Protein AF-A0A7Y1ZB75-F1 (afdb_monomer_lite)

Structure (mmCIF, N/CA/C/O backbone):
data_AF-A0A7Y1ZB75-F1
#
_entry.id   AF-A0A7Y1ZB75-F1
#
loop_
_atom_site.group_PDB
_atom_site.id
_atom_site.type_symbol
_atom_site.label_atom_id
_atom_site.label_alt_id
_atom_site.label_comp_id
_atom_site.label_asym_id
_atom_site.label_entity_id
_atom_site.label_seq_id
_atom_site.pdbx_PDB_ins_code
_atom_site.Cartn_x
_atom_site.Cartn_y
_atom_site.Cartn_z
_atom_site.occupancy
_atom_site.B_iso_or_equiv
_atom_site.auth_seq_id
_atom_site.auth_comp_id
_atom_site.auth_asym_id
_atom_site.auth_atom_id
_atom_site.pdbx_PDB_model_num
ATOM 1 N N . MET A 1 1 ? 33.620 -6.533 -46.996 1.00 55.00 1 MET A N 1
ATOM 2 C CA . MET A 1 1 ? 32.279 -6.145 -46.493 1.00 55.00 1 MET A CA 1
ATOM 3 C C . MET A 1 1 ? 32.399 -5.671 -45.044 1.00 55.00 1 MET A C 1
ATOM 5 O O . MET A 1 1 ? 32.869 -6.440 -44.214 1.00 55.00 1 MET A O 1
ATOM 9 N N . LYS A 1 2 ? 32.051 -4.413 -44.725 1.00 59.94 2 LYS A N 1
ATOM 10 C CA . LYS A 1 2 ? 32.056 -3.901 -43.336 1.00 59.94 2 LYS A CA 1
ATOM 11 C C . LYS A 1 2 ? 30.905 -4.555 -42.557 1.00 59.94 2 LYS A C 1
ATOM 13 O O . LYS A 1 2 ? 29.752 -4.393 -42.946 1.00 59.94 2 LYS A O 1
ATOM 18 N N . LYS A 1 3 ? 31.204 -5.281 -41.473 1.00 66.25 3 LYS A N 1
ATOM 19 C CA . LYS A 1 3 ? 30.178 -5.831 -40.569 1.00 66.25 3 LYS A CA 1
ATOM 20 C C . LYS A 1 3 ? 29.413 -4.669 -39.922 1.00 66.25 3 LYS A C 1
ATOM 22 O O . LYS A 1 3 ? 30.015 -3.848 -39.232 1.00 66.25 3 LYS A O 1
ATOM 27 N N . ARG A 1 4 ? 28.101 -4.581 -40.169 1.00 75.44 4 ARG A N 1
ATOM 28 C CA . ARG A 1 4 ? 27.206 -3.645 -39.470 1.00 75.44 4 ARG A CA 1
ATOM 29 C C . ARG A 1 4 ? 27.170 -4.029 -37.991 1.00 75.44 4 ARG A C 1
ATOM 31 O O . ARG A 1 4 ? 26.916 -5.186 -37.673 1.00 75.44 4 ARG A O 1
ATOM 38 N N . ARG A 1 5 ? 27.434 -3.069 -37.102 1.00 77.06 5 ARG A N 1
ATOM 39 C CA . ARG A 1 5 ? 27.184 -3.243 -35.666 1.00 77.06 5 ARG A CA 1
ATOM 40 C C . ARG A 1 5 ? 25.675 -3.214 -35.446 1.00 77.06 5 ARG A C 1
ATOM 42 O O . ARG A 1 5 ? 25.023 -2.256 -35.854 1.00 77.06 5 ARG A O 1
ATOM 49 N N . VAL A 1 6 ? 25.147 -4.279 -34.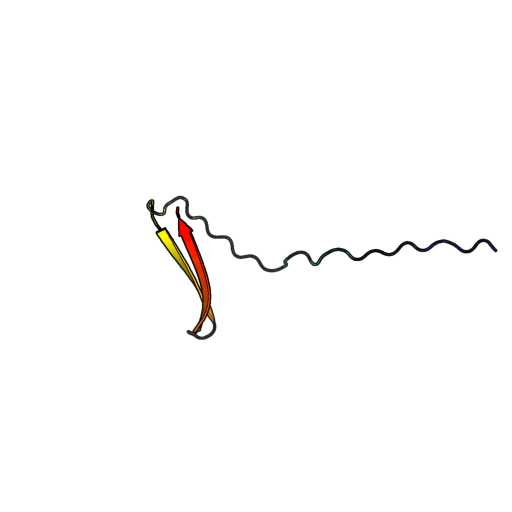857 1.00 79.19 6 VAL A N 1
ATOM 50 C CA . VAL A 1 6 ? 23.760 -4.358 -34.399 1.00 79.19 6 VAL A CA 1
ATOM 51 C C . VAL A 1 6 ? 23.765 -3.945 -32.935 1.00 79.19 6 VAL A C 1
ATOM 53 O O . VAL A 1 6 ? 24.577 -4.447 -32.162 1.00 79.19 6 VAL A O 1
ATOM 56 N N . TYR A 1 7 ? 22.915 -2.986 -32.591 1.00 81.88 7 TYR A N 1
ATOM 57 C CA . TYR A 1 7 ? 22.723 -2.5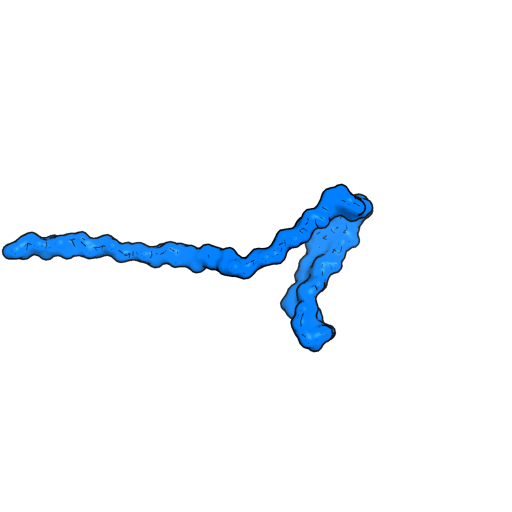36 -31.220 1.00 81.88 7 TYR A CA 1
ATOM 58 C C . TYR A 1 7 ? 21.406 -3.118 -30.730 1.00 81.88 7 TYR A C 1
ATOM 60 O O . TYR A 1 7 ? 20.370 -2.919 -31.363 1.00 81.88 7 TYR A O 1
ATOM 68 N N . GLU A 1 8 ? 21.467 -3.842 -29.623 1.00 84.19 8 GLU A N 1
ATOM 69 C CA . GLU A 1 8 ? 20.312 -4.422 -28.952 1.00 84.19 8 GLU A CA 1
ATOM 70 C C . GLU A 1 8 ? 20.254 -3.919 -27.511 1.00 84.19 8 GLU A C 1
ATOM 72 O O . GLU A 1 8 ? 21.275 -3.598 -26.901 1.00 84.19 8 GLU A O 1
ATOM 77 N N . GLY A 1 9 ? 19.041 -3.812 -26.984 1.00 81.81 9 GLY A N 1
ATOM 78 C CA . GLY A 1 9 ? 18.786 -3.393 -25.617 1.00 81.81 9 GLY A CA 1
ATOM 79 C C . GLY A 1 9 ? 17.394 -3.835 -25.200 1.00 81.81 9 GLY A C 1
ATOM 80 O O . GLY A 1 9 ? 16.462 -3.837 -26.004 1.00 81.81 9 GLY A O 1
ATOM 81 N N . THR A 1 10 ? 17.258 -4.240 -23.945 1.00 80.06 10 THR A N 1
ATOM 82 C CA . THR A 1 10 ? 15.980 -4.635 -23.354 1.00 80.06 10 THR A CA 1
ATOM 83 C C . THR A 1 10 ? 15.364 -3.444 -22.638 1.00 80.06 10 THR A C 1
ATOM 85 O O . THR A 1 10 ? 16.017 -2.821 -21.803 1.00 80.06 10 THR A O 1
ATOM 88 N N . LEU A 1 11 ? 14.103 -3.140 -22.937 1.00 80.06 11 LEU A N 1
ATOM 89 C CA . LEU A 1 11 ? 13.317 -2.212 -22.129 1.00 80.06 11 LEU A CA 1
ATOM 90 C C . LEU A 1 11 ? 12.840 -2.932 -20.866 1.00 80.06 11 LEU A C 1
ATOM 92 O O . LEU A 1 11 ? 12.404 -4.084 -20.935 1.00 80.06 11 LEU A O 1
ATOM 96 N N . GLU A 1 12 ? 12.916 -2.259 -19.718 1.00 78.06 12 GLU A N 1
ATOM 97 C CA . GLU A 1 12 ? 12.322 -2.779 -18.488 1.00 78.06 12 GLU A CA 1
ATOM 98 C C . GLU A 1 12 ? 10.809 -2.953 -18.663 1.00 78.06 12 GLU A C 1
ATOM 100 O O . GLU A 1 12 ? 10.131 -2.138 -19.294 1.00 78.06 12 GLU A O 1
ATOM 105 N N . ASN A 1 13 ? 10.278 -4.042 -18.102 1.00 74.69 13 ASN A N 1
ATOM 106 C CA . ASN A 1 13 ? 8.852 -4.336 -18.148 1.00 74.69 13 ASN A CA 1
ATOM 107 C C . ASN A 1 13 ? 8.068 -3.209 -17.470 1.00 74.69 13 ASN A C 1
ATOM 109 O O . ASN A 1 13 ? 8.107 -3.058 -16.248 1.00 74.69 13 ASN A O 1
ATOM 113 N N . VAL A 1 14 ? 7.307 -2.455 -18.262 1.00 74.69 14 VAL A N 1
ATOM 114 C CA . VAL A 1 14 ? 6.375 -1.459 -17.736 1.00 74.69 14 VAL A CA 1
ATOM 115 C C . VAL A 1 14 ? 5.290 -2.202 -16.949 1.00 74.69 14 VAL A C 1
ATOM 117 O O . VAL A 1 14 ? 4.650 -3.100 -17.507 1.00 74.69 14 VAL A O 1
ATOM 120 N N . PRO A 1 15 ? 5.049 -1.861 -15.668 1.00 76.12 15 PRO A N 1
ATOM 121 C CA . PRO A 1 15 ? 4.000 -2.495 -14.881 1.00 76.12 15 PRO A CA 1
ATOM 122 C C . PRO A 1 15 ? 2.638 -2.295 -15.555 1.00 76.12 15 PRO A C 1
ATOM 124 O O . PRO A 1 15 ? 2.073 -1.203 -15.536 1.00 76.12 15 PRO A O 1
ATOM 127 N N . ASN A 1 16 ? 2.109 -3.362 -16.153 1.00 80.62 16 ASN A N 1
ATOM 128 C CA . ASN A 1 16 ? 0.878 -3.331 -16.948 1.00 80.62 16 ASN A CA 1
ATOM 129 C C . ASN A 1 16 ? -0.408 -3.327 -16.106 1.00 80.62 16 ASN A C 1
ATOM 131 O O . ASN A 1 16 ? -1.496 -3.132 -16.641 1.00 80.62 16 ASN A O 1
ATOM 135 N N . LYS A 1 17 ? -0.301 -3.566 -14.796 1.00 86.06 17 LYS A N 1
ATOM 136 C CA . LYS A 1 17 ? -1.429 -3.650 -13.863 1.00 86.06 17 LYS A CA 1
ATOM 137 C C . LYS A 1 17 ? -1.154 -2.754 -12.667 1.00 86.06 17 LYS A C 1
ATOM 139 O O . LYS A 1 17 ? -0.201 -2.985 -11.927 1.00 86.06 17 LYS A O 1
ATOM 144 N N . GLN A 1 18 ? -1.999 -1.747 -12.479 1.00 89.62 18 GLN A N 1
ATOM 145 C CA . GLN A 1 18 ? -1.893 -0.785 -11.387 1.00 89.62 18 GLN A CA 1
ATOM 146 C C . GLN A 1 18 ? -3.257 -0.598 -10.728 1.00 89.62 18 GLN A C 1
ATOM 148 O O . GLN A 1 18 ? -4.290 -0.640 -11.395 1.00 89.62 18 GLN A O 1
ATOM 153 N N . ILE A 1 19 ? -3.251 -0.398 -9.412 1.00 89.62 19 ILE A N 1
ATOM 154 C CA . ILE A 1 19 ? -4.438 -0.042 -8.634 1.00 89.62 19 ILE A CA 1
ATOM 155 C C . ILE A 1 19 ? -4.140 1.297 -7.971 1.00 89.62 19 ILE A C 1
ATOM 157 O O . ILE A 1 19 ? -3.183 1.406 -7.206 1.00 89.62 19 ILE A O 1
ATOM 161 N N . LEU A 1 20 ? -4.958 2.304 -8.270 1.00 91.69 20 LEU A N 1
ATOM 162 C CA . LEU A 1 20 ? -4.863 3.639 -7.686 1.00 91.69 20 LEU A CA 1
ATOM 163 C C . LEU A 1 20 ? -6.038 3.856 -6.735 1.00 91.69 20 LEU A C 1
ATOM 165 O O . LEU A 1 20 ? -7.184 3.572 -7.081 1.00 91.69 20 LEU A O 1
ATOM 169 N N . ILE A 1 21 ? -5.750 4.364 -5.538 1.00 92.19 21 ILE A N 1
ATOM 170 C CA . ILE A 1 21 ? -6.755 4.671 -4.517 1.00 92.19 21 ILE A CA 1
ATOM 171 C C . ILE A 1 21 ? -6.614 6.147 -4.158 1.00 92.19 21 ILE A C 1
ATOM 173 O O . ILE A 1 21 ? -5.582 6.568 -3.640 1.00 92.19 21 ILE A O 1
ATOM 177 N N . ASN A 1 22 ? -7.654 6.933 -4.432 1.00 94.69 22 ASN A N 1
ATOM 178 C CA . ASN A 1 22 ? -7.725 8.319 -3.985 1.00 94.69 22 ASN A CA 1
ATOM 179 C C . ASN A 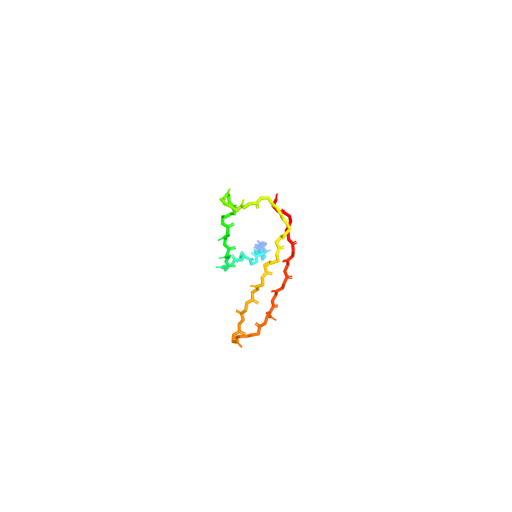1 22 ? -8.209 8.351 -2.532 1.00 94.69 22 ASN A C 1
ATOM 181 O O . ASN A 1 22 ? -9.327 7.931 -2.236 1.00 94.69 22 ASN A O 1
ATOM 185 N N . ILE A 1 23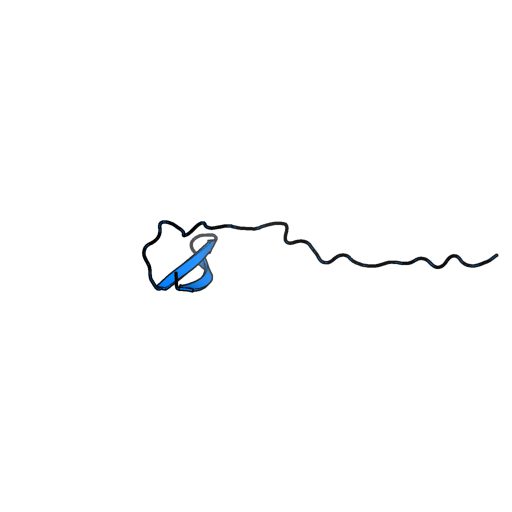 ? -7.367 8.866 -1.640 1.00 95.62 23 ILE A N 1
ATOM 186 C CA . ILE A 1 23 ? -7.636 8.909 -0.200 1.00 95.62 23 ILE A CA 1
ATOM 187 C C . ILE A 1 23 ? -8.084 10.292 0.287 1.00 95.62 23 ILE A C 1
ATOM 189 O O . ILE A 1 23 ? -8.258 10.473 1.484 1.00 95.62 23 ILE A O 1
ATOM 193 N N . ASN A 1 24 ? -8.303 11.274 -0.595 1.00 96.56 24 ASN A N 1
ATOM 194 C CA . ASN A 1 24 ? -8.466 12.691 -0.228 1.00 96.56 24 ASN A CA 1
ATOM 195 C C . ASN A 1 24 ? -9.595 12.960 0.779 1.00 96.56 24 ASN A C 1
ATOM 197 O O . ASN A 1 24 ? -9.506 13.903 1.556 1.00 96.56 24 ASN A O 1
AT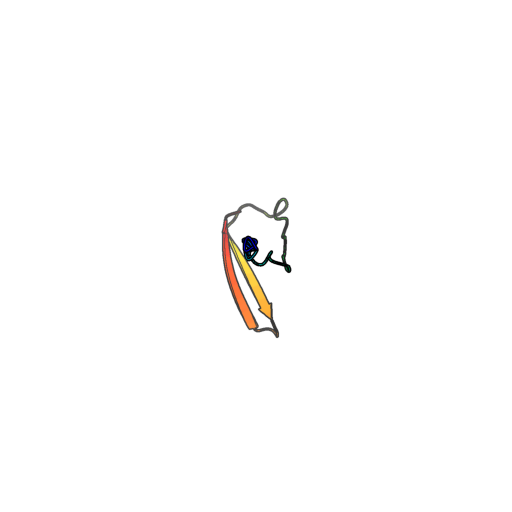OM 201 N N . ARG A 1 25 ? -10.655 12.144 0.771 1.00 95.56 25 ARG A N 1
ATOM 202 C CA . ARG A 1 25 ? -11.830 12.305 1.649 1.00 95.56 25 ARG A CA 1
ATOM 203 C C . ARG A 1 25 ? -11.807 11.414 2.896 1.00 95.56 25 ARG A C 1
ATOM 205 O O . ARG A 1 25 ? -12.798 11.352 3.614 1.00 95.56 25 ARG A O 1
ATOM 212 N N . MET A 1 26 ? -10.712 10.699 3.140 1.00 95.06 26 MET A N 1
ATOM 213 C CA . MET A 1 26 ? -10.535 9.903 4.355 1.00 95.06 26 MET A CA 1
ATOM 214 C C . MET A 1 26 ? -10.084 10.807 5.509 1.00 95.06 26 MET A C 1
ATOM 216 O O . MET A 1 26 ? -9.368 11.785 5.291 1.00 95.06 26 MET A O 1
ATOM 220 N N . SER A 1 27 ? -10.491 10.489 6.736 1.00 97.50 27 SER A N 1
ATOM 221 C CA . SER A 1 27 ? -9.990 11.168 7.935 1.00 97.50 27 SER A CA 1
ATOM 222 C C . SER A 1 27 ? -8.475 10.989 8.087 1.00 97.50 27 SER A C 1
ATOM 224 O O . SER A 1 27 ? -7.903 10.032 7.572 1.00 97.50 27 SER A O 1
ATOM 226 N N . GLU A 1 28 ? -7.819 11.898 8.802 1.00 97.44 28 GLU A N 1
ATOM 227 C CA . GLU A 1 28 ? -6.414 11.726 9.192 1.00 97.44 28 GLU A CA 1
ATOM 228 C C . GLU A 1 28 ? -6.265 10.495 10.092 1.00 97.44 28 GLU A C 1
ATOM 230 O O . GLU A 1 28 ? -7.094 10.263 10.981 1.00 97.44 28 GLU A O 1
ATOM 235 N N . GLY A 1 29 ? -5.232 9.683 9.864 1.00 97.62 29 GLY A N 1
ATOM 236 C CA . GLY A 1 29 ? -5.046 8.470 10.655 1.00 97.62 29 GLY A CA 1
ATOM 237 C C . GLY A 1 29 ? -4.143 7.412 10.035 1.00 97.62 29 GLY A C 1
ATOM 238 O O . GLY A 1 29 ? -3.673 7.507 8.902 1.00 97.62 29 GLY A O 1
ATOM 239 N N . ILE A 1 30 ? -3.894 6.359 10.816 1.00 97.94 30 ILE A N 1
ATOM 240 C CA . ILE A 1 30 ? -3.120 5.196 10.376 1.00 97.94 30 ILE A CA 1
ATOM 241 C C . ILE A 1 30 ? -4.071 4.178 9.750 1.00 97.94 30 ILE A C 1
ATOM 243 O O . ILE A 1 30 ? -4.969 3.653 10.408 1.00 97.94 30 ILE A O 1
ATOM 247 N N . TYR A 1 31 ? -3.822 3.853 8.488 1.00 97.94 31 TYR A N 1
ATOM 248 C CA . TYR A 1 31 ? -4.596 2.899 7.712 1.00 97.94 31 TYR A CA 1
ATOM 249 C C . TYR A 1 31 ? -3.807 1.622 7.453 1.00 97.94 31 TYR A C 1
ATOM 251 O O . TYR A 1 31 ? -2.587 1.626 7.291 1.00 97.94 31 TYR A O 1
ATOM 259 N N . THR A 1 32 ? -4.531 0.506 7.373 1.00 97.44 32 THR A N 1
ATOM 260 C CA . THR A 1 32 ? -4.003 -0.774 6.897 1.00 97.44 32 THR A CA 1
ATOM 261 C C . THR A 1 32 ? -4.720 -1.154 5.608 1.00 97.44 32 THR A C 1
ATOM 263 O O . THR A 1 32 ? -5.891 -1.527 5.640 1.00 97.44 32 THR A O 1
ATOM 266 N N . LEU A 1 33 ? -4.007 -1.128 4.484 1.00 96.56 33 LEU A N 1
ATOM 267 C CA . LEU A 1 33 ? -4.491 -1.667 3.219 1.00 96.56 33 LEU A CA 1
ATOM 268 C C . LEU A 1 33 ? -4.182 -3.167 3.157 1.00 96.56 33 LEU A C 1
ATOM 270 O O . LEU A 1 33 ? -3.031 -3.584 3.318 1.00 96.56 33 LEU A O 1
ATOM 274 N N . LYS A 1 34 ? -5.211 -3.982 2.916 1.00 97.25 34 LYS A N 1
ATOM 275 C CA . LYS A 1 34 ? -5.090 -5.427 2.684 1.00 97.25 34 LYS A CA 1
ATOM 276 C C . LYS A 1 34 ? -5.584 -5.746 1.278 1.00 97.25 34 LYS A C 1
ATOM 278 O O . LYS A 1 34 ? -6.703 -5.385 0.933 1.00 97.25 34 LYS A O 1
ATOM 283 N N . ILE A 1 35 ? -4.771 -6.448 0.496 1.00 96.50 35 ILE A N 1
ATOM 284 C CA . ILE A 1 35 ? -5.183 -7.026 -0.787 1.00 96.50 35 ILE A CA 1
ATOM 285 C C . ILE A 1 35 ? -5.577 -8.477 -0.524 1.00 96.50 35 ILE A C 1
ATOM 287 O O . ILE A 1 35 ? -4.791 -9.229 0.062 1.00 96.50 35 ILE A O 1
ATOM 291 N N . LEU A 1 36 ? -6.790 -8.853 -0.931 1.00 97.00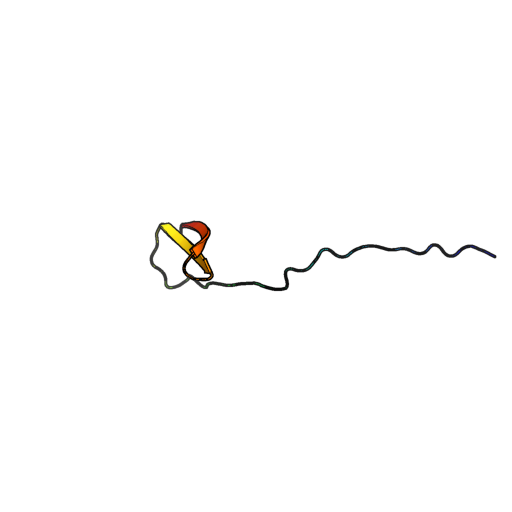 36 LEU A N 1
ATOM 292 C CA . LEU A 1 36 ? -7.343 -10.193 -0.753 1.00 97.00 36 LEU A CA 1
ATOM 293 C C . LEU A 1 36 ? -7.501 -10.902 -2.104 1.00 97.00 36 LEU A C 1
ATOM 295 O O . LEU A 1 36 ? -7.900 -10.286 -3.087 1.00 97.00 36 LEU A O 1
ATOM 299 N N . TYR A 1 37 ? -7.233 -12.205 -2.126 1.00 96.88 37 TYR A N 1
ATOM 300 C CA . TYR A 1 37 ? -7.535 -13.110 -3.234 1.00 96.88 37 TYR A CA 1
ATOM 301 C C . TYR A 1 37 ? -8.103 -14.409 -2.659 1.00 96.88 37 TYR A C 1
ATOM 303 O O . TYR A 1 37 ? -7.501 -14.993 -1.757 1.00 96.88 37 TYR A O 1
ATOM 311 N N . ASN A 1 38 ? -9.277 -14.842 -3.128 1.00 96.75 38 ASN A N 1
ATOM 312 C CA . ASN A 1 38 ? -9.997 -16.014 -2.604 1.00 96.75 38 ASN A CA 1
ATOM 313 C C . ASN A 1 38 ? -10.122 -16.007 -1.068 1.00 96.75 38 ASN A C 1
ATOM 315 O O . ASN A 1 38 ? -9.770 -16.974 -0.394 1.00 96.75 38 ASN A O 1
ATOM 319 N N . ASN A 1 39 ? -10.562 -14.874 -0.513 1.00 95.12 39 ASN A N 1
ATOM 320 C CA . ASN A 1 39 ? -10.702 -14.618 0.927 1.00 95.12 39 ASN A CA 1
ATOM 321 C C . ASN A 1 39 ? -9.405 -14.730 1.753 1.00 95.12 39 ASN A C 1
ATOM 323 O O . ASN A 1 39 ? -9.451 -14.670 2.981 1.00 95.12 39 ASN A O 1
ATOM 327 N N . LYS A 1 40 ? -8.236 -14.831 1.110 1.00 97.00 40 LYS A N 1
ATOM 328 C CA . LYS A 1 40 ? -6.924 -14.838 1.769 1.00 97.00 40 LYS A CA 1
ATOM 329 C C . LYS A 1 40 ? -6.207 -13.514 1.536 1.00 97.00 40 LYS A C 1
ATOM 331 O O . LYS A 1 40 ? -6.188 -13.001 0.422 1.00 97.00 40 LYS A O 1
ATOM 336 N N . VAL A 1 41 ? -5.597 -12.958 2.583 1.00 97.06 41 VAL A N 1
ATOM 337 C CA . VAL A 1 41 ? -4.773 -11.744 2.468 1.00 97.06 41 VAL A CA 1
ATOM 338 C C . VAL A 1 41 ? -3.460 -12.105 1.778 1.00 97.06 41 VAL A C 1
ATOM 340 O O . VAL A 1 41 ? -2.681 -12.885 2.317 1.00 97.06 41 VAL A O 1
ATOM 343 N N . ILE A 1 42 ? -3.207 -11.520 0.607 1.00 97.44 42 ILE A N 1
ATOM 344 C CA . ILE A 1 42 ? -1.978 -11.738 -0.176 1.00 97.44 42 ILE A CA 1
ATOM 345 C C . ILE A 1 42 ? -0.969 -10.595 -0.025 1.00 97.44 42 ILE A C 1
ATOM 347 O O . ILE A 1 42 ? 0.224 -10.776 -0.256 1.00 97.44 42 ILE A O 1
ATOM 351 N N . LYS A 1 43 ? -1.427 -9.408 0.389 1.00 96.81 43 LYS A N 1
ATOM 352 C CA . LYS A 1 43 ? -0.560 -8.268 0.703 1.00 96.81 43 LYS A CA 1
ATOM 353 C C . LYS A 1 43 ? -1.181 -7.434 1.813 1.00 96.81 43 LYS A C 1
ATOM 355 O O . LYS A 1 43 ? -2.389 -7.215 1.829 1.00 96.81 43 LYS A O 1
ATOM 360 N N . LYS A 1 44 ? -0.340 -6.937 2.715 1.00 97.19 44 LYS A N 1
ATOM 361 C CA . LYS A 1 44 ? -0.700 -5.969 3.750 1.00 97.19 44 LYS A CA 1
ATOM 362 C C . LYS A 1 44 ? 0.316 -4.834 3.713 1.00 97.19 44 LYS A C 1
ATOM 364 O O . LYS A 1 44 ? 1.513 -5.100 3.640 1.00 97.19 44 LYS A O 1
ATOM 369 N N . THR A 1 45 ? -0.155 -3.596 3.762 1.00 97.00 45 THR A N 1
ATOM 370 C CA . THR A 1 45 ? 0.692 -2.418 3.962 1.00 97.00 45 THR A CA 1
ATOM 371 C C . THR A 1 45 ? -0.007 -1.434 4.886 1.00 97.00 45 THR A C 1
ATOM 373 O O . THR A 1 45 ? -1.238 -1.378 4.928 1.00 97.00 45 THR A O 1
ATOM 376 N N . THR A 1 46 ? 0.775 -0.690 5.651 1.00 97.25 46 THR A N 1
ATOM 377 C CA . THR A 1 46 ? 0.288 0.359 6.542 1.00 97.25 46 THR A CA 1
ATOM 378 C C . THR A 1 46 ? 0.776 1.701 6.041 1.00 97.25 46 THR A C 1
ATOM 380 O O . THR A 1 46 ? 1.945 1.828 5.685 1.00 97.25 46 THR A O 1
ATOM 383 N N . PHE A 1 47 ? -0.101 2.696 6.034 1.00 96.56 47 PHE A N 1
ATOM 384 C CA . PHE A 1 47 ? 0.263 4.065 5.695 1.00 96.56 47 PHE A CA 1
ATOM 385 C C . PHE A 1 47 ? -0.441 5.034 6.637 1.00 96.56 47 PHE A C 1
ATOM 387 O O . PHE A 1 47 ? -1.536 4.756 7.125 1.00 96.56 47 PHE A O 1
ATOM 394 N N . LYS A 1 48 ? 0.208 6.163 6.905 1.00 96.12 48 LYS A N 1
ATOM 395 C CA . LYS A 1 48 ? -0.424 7.299 7.562 1.00 96.12 48 LYS A CA 1
ATOM 396 C C . LYS A 1 48 ? -0.961 8.209 6.463 1.00 96.12 48 LYS A C 1
ATOM 398 O O . LYS A 1 48 ? -0.202 8.551 5.556 1.00 96.12 48 LYS A O 1
ATOM 403 N N . LYS A 1 49 ? -2.253 8.511 6.522 1.00 90.31 49 LYS A N 1
ATOM 404 C CA . LYS A 1 49 ? -2.811 9.672 5.840 1.00 90.31 49 LYS A CA 1
ATOM 405 C C . LYS A 1 49 ? -2.691 10.831 6.813 1.00 90.31 49 LYS A C 1
ATOM 407 O O . LYS A 1 49 ? -2.011 11.790 6.410 1.00 90.31 49 LYS A O 1
#

Foldseek 3Di:
DDDDDDDDDDDPDDPPDDDDDDCPPPDFDKDWDFDDDPNDTPDIDIDTD

pLDDT: mean 88.91, std 10.74, range [55.0, 97.94]

Sequence (49 aa):
MKKRRVYEGTLENVPNKQILININRMSEGIYTLKILYNNKVIKKTTFKK

Secondary structure (DSSP, 8-state):
-PPPPP---PPP-----------TTSPSSEEEEEEEETTEEEEEEEEE-

Radius of gyration: 21.72 Å; chains: 1; bounding box: 44×29×57 Å